Protein AF-A0A5C7L4X6-F1 (afdb_monomer_lite)

pLDDT: mean 87.43, std 9.67, range [53.5, 95.56]

Foldseek 3Di:
DVCLQVDDLVVLQVVVVVLVVDPDDPLVSLLVLLVSLCHDNYPSPDVPVSLVSLVVSVVVVDDPVSVVVSVVSNVVSVVVVVVVVVVVVVVVVVVVVVVVVVVVVVVVD

Sequence (109 aa):
MAQAMAASPAAREAQWQAMRNSNGGTESWELRTALMQSIPDHSGYDPAAARRRLKNFLAHDPSPDLAAVARVRIADLDAVNACHEEVADLRRRVTQVVEIERRQGQERR

Structure (mmCIF, N/CA/C/O backbone):
data_AF-A0A5C7L4X6-F1
#
_entry.id   AF-A0A5C7L4X6-F1
#
loop_
_atom_site.group_PDB
_atom_site.id
_atom_site.type_symbol
_atom_site.label_atom_id
_atom_site.label_alt_id
_atom_site.label_comp_id
_atom_site.label_asym_id
_atom_site.label_entity_id
_atom_site.label_seq_id
_atom_site.pdbx_PDB_ins_code
_atom_site.Cartn_x
_atom_site.Cartn_y
_atom_site.Cartn_z
_atom_site.occupancy
_atom_site.B_iso_or_equiv
_atom_site.auth_seq_id
_atom_site.auth_comp_id
_atom_site.auth_asym_id
_atom_site.auth_atom_id
_atom_site.pdbx_PDB_model_num
ATOM 1 N N . MET A 1 1 ? 12.524 -2.307 -3.589 1.00 55.41 1 MET A N 1
ATOM 2 C CA . MET A 1 1 ? 11.319 -2.162 -2.741 1.00 55.41 1 MET A CA 1
ATOM 3 C C . MET A 1 1 ? 11.687 -1.953 -1.273 1.00 55.41 1 MET A C 1
ATOM 5 O O . MET A 1 1 ? 11.374 -0.893 -0.752 1.00 55.41 1 MET A O 1
ATOM 9 N N . ALA A 1 2 ? 12.441 -2.868 -0.645 1.00 62.06 2 ALA A N 1
ATOM 10 C CA . ALA A 1 2 ? 12.908 -2.717 0.743 1.00 62.06 2 ALA A CA 1
ATOM 11 C C . ALA A 1 2 ? 13.636 -1.383 1.012 1.00 62.06 2 ALA A C 1
ATOM 13 O O . ALA A 1 2 ? 13.362 -0.712 1.999 1.00 62.06 2 ALA A O 1
ATOM 14 N N . GLN A 1 3 ? 14.485 -0.941 0.078 1.00 63.56 3 GLN A N 1
ATOM 15 C CA . GLN A 1 3 ? 15.193 0.342 0.186 1.00 63.56 3 GLN A CA 1
ATOM 16 C C . GLN A 1 3 ? 14.265 1.568 0.169 1.00 63.56 3 GLN A C 1
ATOM 18 O O . GLN A 1 3 ? 14.569 2.554 0.824 1.00 63.56 3 GLN A O 1
ATOM 23 N N . ALA A 1 4 ? 13.136 1.517 -0.547 1.00 62.09 4 ALA A N 1
ATOM 24 C CA . ALA A 1 4 ? 12.173 2.621 -0.590 1.00 62.09 4 ALA A CA 1
ATOM 25 C C . ALA A 1 4 ? 11.318 2.673 0.688 1.00 62.09 4 ALA A C 1
ATOM 27 O O . ALA A 1 4 ? 10.978 3.752 1.157 1.00 62.09 4 ALA A O 1
ATOM 28 N N . MET A 1 5 ? 11.022 1.517 1.292 1.00 66.06 5 MET A N 1
ATOM 29 C CA . MET A 1 5 ? 10.326 1.446 2.584 1.00 66.06 5 MET A CA 1
ATOM 30 C C . MET A 1 5 ? 11.215 1.869 3.762 1.00 66.06 5 MET A C 1
ATOM 32 O O . MET A 1 5 ? 10.713 2.435 4.725 1.00 66.06 5 MET A O 1
ATOM 36 N N . ALA A 1 6 ? 12.527 1.632 3.676 1.00 76.75 6 ALA A N 1
ATOM 37 C CA . ALA A 1 6 ? 13.503 2.072 4.676 1.00 76.75 6 ALA A CA 1
ATOM 38 C C . ALA A 1 6 ? 13.975 3.529 4.482 1.00 76.75 6 ALA A C 1
ATOM 40 O O . ALA A 1 6 ? 14.740 4.046 5.295 1.00 76.75 6 ALA A O 1
ATOM 41 N N . ALA A 1 7 ? 13.559 4.190 3.398 1.00 80.69 7 ALA A N 1
ATOM 42 C CA . ALA A 1 7 ? 13.994 5.539 3.066 1.00 80.69 7 ALA A CA 1
ATOM 43 C C . ALA A 1 7 ? 13.255 6.609 3.889 1.00 80.69 7 ALA A C 1
ATOM 45 O O . ALA A 1 7 ? 12.063 6.496 4.198 1.00 80.69 7 ALA A O 1
ATOM 46 N N . SER A 1 8 ? 13.952 7.708 4.190 1.00 86.81 8 SER A N 1
ATOM 47 C CA . SER A 1 8 ? 13.332 8.891 4.795 1.00 86.81 8 SER A CA 1
ATOM 48 C C . SER A 1 8 ? 12.235 9.472 3.883 1.00 86.81 8 SER A C 1
ATOM 50 O O . SER A 1 8 ? 12.289 9.271 2.665 1.00 86.81 8 SER A O 1
ATOM 52 N N . PRO A 1 9 ? 11.250 10.220 4.420 1.00 86.94 9 PRO A N 1
ATOM 53 C CA . PRO A 1 9 ? 10.203 10.852 3.607 1.00 86.94 9 PRO A CA 1
ATOM 54 C C . PRO A 1 9 ? 10.757 11.690 2.441 1.00 86.94 9 PRO A C 1
ATOM 56 O O . PRO A 1 9 ? 10.316 11.555 1.302 1.00 86.94 9 PRO A O 1
ATOM 59 N N . ALA A 1 10 ? 11.810 12.478 2.687 1.00 86.50 10 ALA A N 1
ATOM 60 C CA . ALA A 1 10 ? 12.467 13.278 1.650 1.00 86.50 10 ALA A CA 1
ATOM 61 C C . ALA A 1 10 ? 13.108 12.415 0.546 1.00 86.50 10 ALA A C 1
ATOM 63 O O . ALA A 1 10 ? 13.042 12.760 -0.633 1.00 86.50 10 ALA A O 1
ATOM 64 N N . ALA A 1 11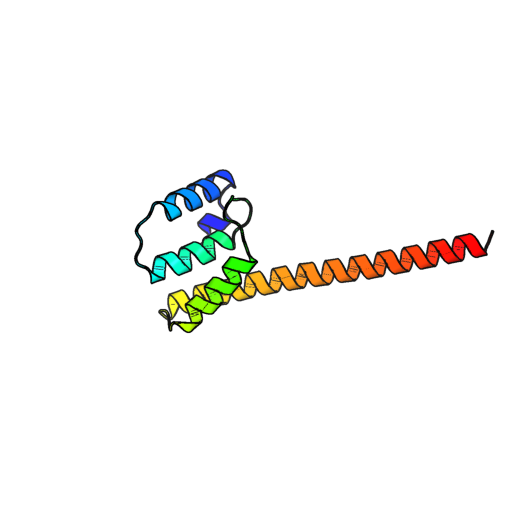 ? 13.695 11.269 0.906 1.00 88.06 11 ALA A N 1
ATOM 65 C CA . ALA A 1 11 ? 14.261 10.335 -0.063 1.00 88.06 11 ALA A CA 1
ATOM 66 C C . ALA A 1 11 ? 13.172 9.612 -0.877 1.00 88.06 11 ALA A C 1
ATOM 68 O O . ALA A 1 11 ? 13.354 9.397 -2.076 1.00 88.06 11 ALA A O 1
ATOM 69 N N . ARG A 1 12 ? 12.023 9.289 -0.266 1.00 89.00 12 ARG A N 1
ATOM 70 C CA . ARG A 1 12 ? 10.851 8.737 -0.969 1.00 89.00 12 ARG A CA 1
ATOM 71 C C . ARG A 1 12 ? 10.268 9.736 -1.967 1.00 89.00 12 ARG A C 1
ATOM 73 O O . ARG A 1 12 ? 9.992 9.366 -3.106 1.00 89.00 12 ARG A O 1
ATOM 80 N N . GLU A 1 13 ? 10.161 11.006 -1.583 1.00 89.12 13 GLU A N 1
ATOM 81 C CA . GLU A 1 13 ? 9.734 12.072 -2.493 1.00 89.12 13 GLU A CA 1
ATOM 82 C C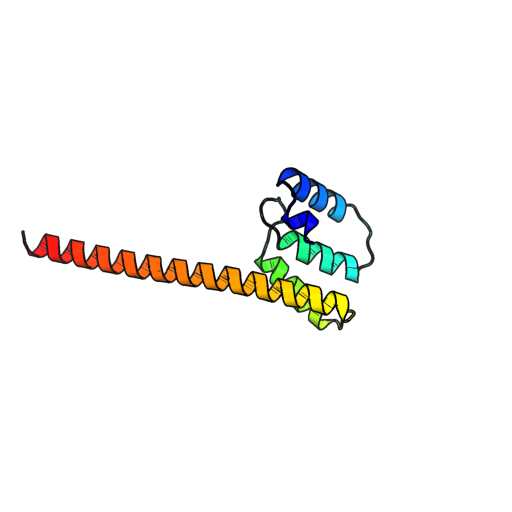 . GLU A 1 13 ? 10.718 12.247 -3.657 1.00 89.12 13 GLU A C 1
ATOM 84 O O . GLU A 1 13 ? 10.301 12.281 -4.812 1.00 89.12 13 GLU A O 1
ATOM 89 N N . ALA A 1 14 ? 12.028 12.263 -3.397 1.00 89.56 14 ALA A N 1
ATOM 90 C CA . ALA A 1 14 ? 13.030 12.339 -4.460 1.00 89.56 14 ALA A CA 1
ATOM 91 C C . ALA A 1 14 ? 12.928 11.156 -5.443 1.00 89.56 14 ALA A C 1
ATOM 93 O O . ALA A 1 14 ? 12.999 11.350 -6.657 1.00 89.56 14 ALA A O 1
ATOM 94 N N . GLN A 1 15 ? 12.701 9.938 -4.937 1.00 87.88 15 GLN A N 1
ATOM 95 C CA . GLN A 1 15 ? 12.470 8.751 -5.768 1.00 87.88 15 GLN A CA 1
ATOM 96 C C . GLN A 1 15 ? 11.186 8.866 -6.596 1.00 87.88 15 GLN A C 1
ATOM 98 O O . GLN A 1 15 ? 11.191 8.522 -7.779 1.00 87.88 15 GLN A O 1
ATOM 103 N N . TRP A 1 16 ? 10.103 9.380 -6.007 1.00 90.12 16 TRP A N 1
ATOM 104 C CA . TRP A 1 16 ? 8.852 9.641 -6.715 1.00 90.12 16 TRP A CA 1
ATOM 105 C C . TRP A 1 16 ? 9.061 10.629 -7.867 1.00 90.12 16 TRP A C 1
ATOM 107 O O . TRP A 1 16 ? 8.679 10.347 -9.003 1.00 90.12 16 TRP A O 1
ATOM 117 N N . GLN A 1 17 ? 9.738 11.746 -7.605 1.00 90.69 17 GLN A N 1
ATOM 118 C CA . GLN A 1 17 ? 10.037 12.758 -8.617 1.00 90.69 17 GLN A CA 1
ATOM 119 C C . GLN A 1 17 ? 10.929 12.217 -9.738 1.00 90.69 17 GLN A C 1
ATOM 121 O O . GLN A 1 17 ? 10.621 12.401 -10.915 1.00 90.69 17 GLN A O 1
ATOM 126 N N . ALA A 1 18 ? 11.991 11.489 -9.388 1.00 88.06 18 ALA A N 1
ATOM 127 C CA . ALA A 1 18 ? 12.884 10.868 -10.361 1.00 88.06 18 ALA A CA 1
ATOM 128 C C . ALA A 1 18 ? 12.144 9.866 -11.261 1.00 88.06 18 ALA A C 1
ATOM 130 O O . ALA A 1 18 ? 12.352 9.848 -12.473 1.00 88.06 18 ALA A O 1
ATOM 131 N N . MET A 1 19 ? 11.236 9.070 -10.688 1.00 87.00 19 MET A N 1
ATOM 132 C CA . MET A 1 19 ? 10.427 8.109 -11.434 1.00 87.00 19 MET A CA 1
ATOM 133 C C . MET A 1 19 ? 9.514 8.789 -12.460 1.00 87.00 19 MET A C 1
ATOM 135 O O 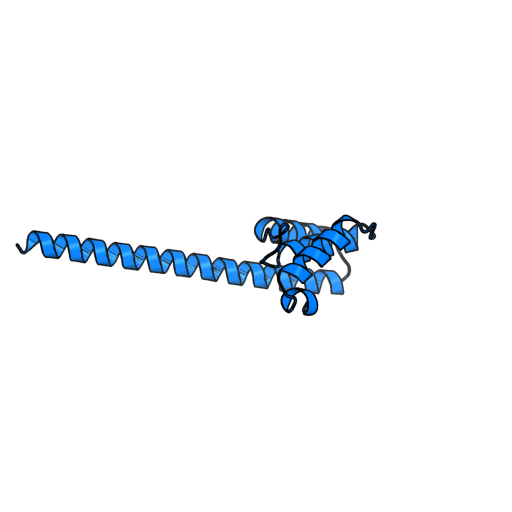. MET A 1 19 ? 9.445 8.324 -13.598 1.00 87.00 19 MET A O 1
ATOM 139 N N . ARG A 1 20 ? 8.845 9.893 -12.091 1.00 85.50 20 ARG A N 1
ATOM 140 C CA . ARG A 1 20 ? 7.976 10.649 -13.017 1.00 85.50 20 ARG A CA 1
ATOM 141 C C . ARG A 1 20 ? 8.733 11.178 -14.232 1.00 85.50 20 ARG A C 1
ATOM 143 O O . ARG A 1 20 ? 8.152 11.283 -15.304 1.00 85.50 20 ARG A O 1
ATOM 150 N N . ASN A 1 21 ? 10.017 11.473 -14.056 1.00 82.88 21 ASN A N 1
ATOM 151 C CA . ASN A 1 21 ? 10.881 12.008 -15.103 1.00 82.88 21 ASN A CA 1
ATOM 152 C C . ASN A 1 21 ? 11.588 10.905 -15.914 1.00 82.88 21 ASN A C 1
ATOM 154 O O . ASN A 1 21 ? 12.330 11.212 -16.845 1.00 82.88 21 ASN A O 1
ATOM 158 N N . SER A 1 22 ? 11.395 9.627 -15.565 1.00 78.75 22 SER A N 1
ATOM 159 C CA . SER A 1 22 ? 12.055 8.501 -16.229 1.00 78.75 22 SER A CA 1
ATOM 160 C C . SER A 1 22 ? 11.178 7.879 -17.321 1.00 78.75 22 SER A C 1
ATOM 162 O O . SER A 1 22 ? 10.072 7.416 -17.049 1.00 78.75 22 SER A O 1
ATOM 164 N N . ASN A 1 23 ? 11.709 7.791 -18.544 1.00 65.19 23 ASN A N 1
ATOM 165 C CA . ASN A 1 23 ? 11.131 6.991 -19.630 1.00 65.19 23 ASN A CA 1
ATOM 166 C C . ASN A 1 23 ? 11.540 5.519 -19.460 1.00 65.19 23 ASN A C 1
ATOM 168 O O . ASN A 1 23 ? 12.448 5.027 -20.127 1.00 65.19 23 ASN A O 1
ATOM 172 N N . GLY A 1 24 ? 10.919 4.823 -18.507 1.00 62.69 24 GLY A N 1
ATOM 173 C CA . GLY A 1 24 ? 11.014 3.364 -18.412 1.00 62.69 24 GLY A CA 1
ATOM 174 C C . GLY A 1 24 ? 10.113 2.672 -19.440 1.00 62.69 24 GLY A C 1
ATOM 175 O O . GLY A 1 24 ? 9.129 3.255 -19.888 1.00 62.69 24 GLY A O 1
ATOM 176 N N . GLY A 1 25 ? 10.417 1.417 -19.791 1.00 70.94 25 GLY A N 1
ATOM 177 C CA . GLY A 1 25 ? 9.480 0.571 -20.540 1.00 70.94 25 GLY A CA 1
ATOM 178 C C . GLY A 1 25 ? 8.140 0.439 -19.803 1.00 70.94 25 GLY A C 1
ATOM 179 O O . GLY A 1 25 ? 8.111 0.441 -18.570 1.00 70.94 25 GLY A O 1
ATOM 180 N N . THR A 1 26 ? 7.043 0.336 -20.557 1.00 73.69 26 THR A N 1
ATOM 181 C CA . THR A 1 26 ? 5.661 0.509 -20.074 1.00 73.69 26 THR A CA 1
ATOM 182 C C . THR A 1 26 ? 5.327 -0.394 -18.883 1.00 73.69 26 THR A C 1
ATOM 184 O O . THR A 1 26 ? 4.861 0.088 -17.855 1.00 73.69 26 THR A O 1
ATOM 187 N N . GLU A 1 27 ? 5.674 -1.680 -18.963 1.00 72.94 27 GLU A N 1
ATOM 188 C CA . GLU A 1 27 ? 5.381 -2.677 -17.923 1.00 72.94 27 GLU A CA 1
ATOM 189 C C . GLU A 1 27 ? 6.156 -2.413 -16.617 1.00 72.94 27 GLU A C 1
ATOM 191 O O . GLU A 1 27 ? 5.592 -2.390 -15.520 1.00 72.94 27 GLU A O 1
ATOM 196 N N . SER A 1 28 ? 7.459 -2.120 -16.719 1.00 79.06 28 SER A N 1
ATOM 197 C CA . SER A 1 28 ? 8.278 -1.788 -15.547 1.00 79.06 28 SER A CA 1
ATOM 198 C C . SER A 1 28 ? 7.868 -0.456 -14.917 1.00 79.06 28 SER A C 1
ATOM 200 O O . SER A 1 28 ? 8.053 -0.278 -13.709 1.00 79.06 28 SER A O 1
ATOM 202 N N . TRP A 1 29 ? 7.365 0.486 -15.715 1.00 86.00 29 TRP A N 1
ATOM 203 C CA . TRP A 1 29 ? 6.898 1.780 -15.236 1.00 86.00 29 TRP A CA 1
ATOM 204 C C . TRP A 1 29 ? 5.575 1.653 -14.474 1.00 86.00 29 TRP A C 1
ATOM 206 O O . TRP A 1 29 ? 5.442 2.233 -13.393 1.00 86.00 29 TRP A O 1
ATOM 216 N N . GLU A 1 30 ? 4.631 0.852 -14.976 1.00 87.62 30 GLU A N 1
ATOM 217 C CA . GLU A 1 30 ? 3.345 0.606 -14.317 1.00 87.62 30 GLU A CA 1
ATOM 218 C C . GLU A 1 30 ? 3.527 -0.036 -12.943 1.00 87.62 30 GLU A C 1
ATOM 220 O O . GLU A 1 30 ? 3.008 0.479 -11.944 1.00 87.62 30 GLU A O 1
ATOM 225 N N . LEU A 1 31 ? 4.330 -1.104 -12.870 1.00 89.69 31 LEU A N 1
ATOM 226 C CA . LEU A 1 31 ? 4.629 -1.752 -11.599 1.00 89.69 31 LEU A CA 1
ATOM 227 C C . LEU A 1 31 ? 5.324 -0.778 -10.649 1.00 89.69 31 LEU A C 1
ATOM 229 O O . LEU A 1 31 ? 4.867 -0.592 -9.525 1.00 89.69 31 LEU A O 1
ATOM 233 N N . ARG A 1 32 ? 6.402 -0.113 -11.083 1.00 89.38 32 ARG A N 1
ATOM 234 C CA . ARG A 1 32 ? 7.156 0.811 -10.218 1.00 89.38 32 ARG A CA 1
ATOM 235 C C . ARG A 1 32 ? 6.273 1.938 -9.683 1.00 89.38 32 ARG A C 1
ATOM 237 O O . ARG A 1 32 ? 6.368 2.260 -8.500 1.00 89.38 32 ARG A O 1
ATOM 244 N N . THR A 1 33 ? 5.386 2.477 -10.516 1.00 91.81 33 THR A N 1
ATOM 245 C CA . THR A 1 33 ? 4.416 3.501 -10.113 1.00 91.81 33 THR A CA 1
ATOM 246 C C . THR A 1 33 ? 3.481 2.968 -9.040 1.00 91.81 33 THR A C 1
ATOM 248 O O . THR A 1 33 ? 3.349 3.585 -7.985 1.00 91.81 33 THR A O 1
ATOM 251 N N . ALA A 1 34 ? 2.871 1.806 -9.270 1.00 92.94 34 ALA A N 1
ATOM 252 C CA . ALA A 1 34 ? 1.964 1.199 -8.306 1.00 92.94 34 ALA A CA 1
ATOM 253 C C . ALA A 1 34 ? 2.667 0.874 -6.976 1.00 92.94 34 ALA A C 1
ATOM 255 O O . ALA A 1 34 ? 2.106 1.092 -5.903 1.00 92.94 34 ALA A O 1
ATOM 256 N N . LEU A 1 35 ? 3.925 0.426 -7.030 1.00 92.25 35 LEU A N 1
ATOM 257 C CA . LEU A 1 35 ? 4.734 0.191 -5.839 1.00 92.25 35 LEU A CA 1
ATOM 258 C C . LEU A 1 35 ? 5.042 1.487 -5.087 1.00 92.25 35 LEU A C 1
ATOM 260 O O . LEU A 1 35 ? 4.880 1.506 -3.872 1.00 92.25 35 LEU A O 1
ATOM 264 N N . MET A 1 36 ? 5.426 2.569 -5.766 1.00 92.88 36 MET A N 1
ATOM 265 C CA . MET A 1 36 ? 5.672 3.853 -5.100 1.00 92.88 36 MET A CA 1
ATOM 266 C C . MET A 1 36 ? 4.413 4.370 -4.409 1.00 92.88 36 MET A C 1
ATOM 268 O O . MET A 1 36 ? 4.456 4.653 -3.224 1.00 92.88 36 MET A O 1
ATOM 272 N N . GLN A 1 37 ? 3.267 4.374 -5.090 1.00 94.12 37 GLN A N 1
ATOM 273 C CA . GLN A 1 37 ? 2.007 4.839 -4.498 1.00 94.12 37 GLN A CA 1
ATOM 274 C C . GLN A 1 37 ? 1.559 4.050 -3.264 1.00 94.12 37 GLN A C 1
ATOM 276 O O . GLN A 1 37 ? 0.745 4.533 -2.485 1.00 94.12 37 GLN A O 1
ATOM 281 N N . SER A 1 38 ? 2.066 2.833 -3.080 1.00 93.06 38 SER A N 1
ATOM 282 C CA . SER A 1 38 ? 1.767 2.030 -1.899 1.00 93.06 38 SER A CA 1
ATOM 283 C C . SER A 1 38 ? 2.587 2.426 -0.663 1.00 93.06 38 SER A C 1
ATOM 285 O O . SER A 1 38 ? 2.323 1.897 0.413 1.00 93.06 38 SER A O 1
ATOM 287 N N . ILE A 1 39 ? 3.607 3.279 -0.796 1.00 90.62 39 ILE A N 1
ATOM 288 C CA . ILE A 1 39 ? 4.540 3.638 0.279 1.00 90.62 39 ILE A CA 1
ATOM 289 C C . ILE A 1 39 ? 4.117 4.989 0.878 1.00 90.62 39 ILE A C 1
ATOM 291 O O . ILE A 1 39 ? 3.917 5.933 0.122 1.00 90.62 39 ILE A O 1
ATOM 295 N N . PRO A 1 40 ? 3.983 5.122 2.210 1.00 89.31 40 PRO A N 1
ATOM 296 C CA . PRO A 1 40 ? 3.515 6.365 2.826 1.00 89.31 40 PRO A CA 1
ATOM 297 C C . PRO A 1 40 ? 4.520 7.524 2.695 1.00 89.31 40 PRO A C 1
ATOM 299 O O . PRO A 1 40 ? 5.624 7.362 2.175 1.00 89.31 40 PRO A O 1
ATOM 302 N N . ASP A 1 41 ? 4.150 8.692 3.220 1.00 88.62 41 ASP A N 1
ATOM 303 C CA . ASP A 1 41 ? 5.030 9.850 3.457 1.00 88.62 41 ASP A CA 1
ATOM 304 C C . ASP A 1 41 ? 5.701 10.468 2.216 1.00 88.62 41 ASP A C 1
ATOM 306 O O . ASP A 1 41 ? 6.823 10.970 2.293 1.00 88.62 41 ASP A O 1
ATOM 310 N N . HIS A 1 42 ? 5.018 10.464 1.070 1.00 89.75 42 HIS A N 1
ATOM 311 C CA . HIS A 1 42 ? 5.396 11.256 -0.103 1.00 89.75 42 HIS A CA 1
ATOM 312 C C . HIS A 1 42 ? 4.150 11.703 -0.885 1.00 89.75 42 HIS A C 1
ATOM 314 O O . HIS A 1 42 ? 3.055 11.174 -0.689 1.00 89.75 42 HIS A O 1
ATOM 320 N N . SER A 1 43 ? 4.300 12.672 -1.788 1.00 90.88 43 SER A N 1
ATOM 321 C CA . SER A 1 43 ? 3.180 13.333 -2.485 1.00 90.88 43 SER A CA 1
ATOM 322 C C . SER A 1 43 ? 2.359 12.414 -3.397 1.00 90.88 43 SER A C 1
ATOM 324 O O . SER A 1 43 ? 1.221 12.720 -3.738 1.00 90.88 43 SER A O 1
ATOM 326 N N . GLY A 1 44 ? 2.941 11.289 -3.804 1.00 90.94 44 GLY A N 1
ATOM 327 C CA . GLY A 1 44 ? 2.307 10.285 -4.654 1.00 90.94 44 GLY A CA 1
ATOM 328 C C . GLY A 1 44 ? 1.639 9.147 -3.886 1.00 90.94 44 GLY A C 1
ATOM 329 O O . GLY A 1 44 ? 1.152 8.223 -4.533 1.00 90.94 44 GLY A O 1
ATOM 330 N N . TYR A 1 45 ? 1.650 9.167 -2.551 1.00 93.69 45 TYR A N 1
ATOM 331 C CA . TYR A 1 45 ? 1.067 8.102 -1.742 1.00 93.69 45 TYR A CA 1
ATOM 332 C C . TYR A 1 45 ? -0.446 8.005 -1.975 1.00 93.69 45 TYR A C 1
ATOM 334 O O . TYR A 1 45 ? -1.206 8.914 -1.650 1.00 93.69 45 TYR A O 1
ATOM 342 N N . ASP A 1 46 ? -0.874 6.880 -2.539 1.00 94.31 46 ASP A N 1
ATOM 343 C CA . ASP A 1 46 ? -2.272 6.530 -2.764 1.00 94.31 46 ASP A CA 1
ATOM 344 C C . ASP A 1 46 ? -2.402 4.995 -2.733 1.00 94.31 46 ASP A C 1
ATOM 346 O O . ASP A 1 46 ? -2.263 4.324 -3.767 1.00 94.31 46 ASP A O 1
ATOM 350 N N . PRO A 1 47 ? -2.662 4.402 -1.553 1.00 93.06 47 PRO A N 1
ATOM 351 C CA . PRO A 1 47 ? -2.717 2.951 -1.401 1.00 93.06 47 PRO A CA 1
ATOM 352 C C . PRO A 1 47 ? -3.899 2.331 -2.164 1.00 93.06 47 PRO A C 1
ATOM 354 O O . PRO A 1 47 ? -3.820 1.182 -2.608 1.00 93.06 47 PRO A O 1
ATOM 357 N N . ALA A 1 48 ? -4.984 3.085 -2.380 1.00 92.75 48 ALA A N 1
ATOM 358 C CA . ALA A 1 48 ? -6.145 2.612 -3.126 1.00 92.75 48 ALA A CA 1
ATOM 359 C C . ALA A 1 48 ? -5.851 2.545 -4.632 1.00 92.75 48 ALA A C 1
ATOM 361 O O . ALA A 1 48 ? -6.170 1.543 -5.282 1.00 92.75 48 ALA A O 1
ATOM 362 N N . ALA A 1 49 ? -5.214 3.577 -5.197 1.00 94.06 49 ALA A N 1
ATOM 363 C CA . ALA A 1 49 ? -4.749 3.544 -6.581 1.00 94.06 49 ALA A CA 1
ATOM 364 C C . ALA A 1 49 ? -3.662 2.489 -6.791 1.00 94.06 49 ALA A C 1
ATOM 366 O O . ALA A 1 49 ? -3.735 1.758 -7.780 1.00 94.06 49 ALA A O 1
ATOM 367 N N . ALA A 1 50 ? -2.723 2.350 -5.849 1.00 95.00 50 ALA A N 1
ATOM 368 C CA . ALA A 1 50 ? -1.707 1.303 -5.877 1.00 95.00 50 ALA A CA 1
ATOM 369 C C . ALA A 1 50 ? -2.342 -0.087 -5.998 1.00 95.00 50 ALA A C 1
ATOM 371 O O . ALA A 1 50 ? -2.025 -0.836 -6.921 1.00 95.00 50 ALA A O 1
ATOM 372 N N . ARG A 1 51 ? -3.312 -0.407 -5.129 1.00 95.56 51 ARG A N 1
ATOM 373 C CA . ARG A 1 51 ? -4.035 -1.688 -5.155 1.00 95.56 51 ARG A CA 1
ATOM 374 C C . ARG A 1 51 ? -4.731 -1.933 -6.494 1.00 95.56 51 ARG A C 1
ATOM 376 O O . ARG A 1 51 ? -4.604 -3.020 -7.055 1.00 95.56 51 ARG A O 1
ATOM 383 N N . ARG A 1 52 ? -5.462 -0.940 -7.019 1.00 95.44 52 ARG A N 1
ATOM 384 C CA . ARG A 1 52 ? -6.144 -1.059 -8.323 1.00 95.44 52 ARG A CA 1
ATOM 385 C C . ARG A 1 52 ? -5.149 -1.304 -9.456 1.00 95.44 52 ARG A C 1
ATOM 387 O O . ARG A 1 52 ? -5.380 -2.184 -10.280 1.00 95.44 52 ARG A O 1
ATOM 394 N N . ARG A 1 53 ? -4.037 -0.567 -9.476 1.00 94.75 53 ARG A N 1
ATOM 395 C CA . ARG A 1 53 ? -2.996 -0.700 -10.502 1.00 94.75 53 ARG A CA 1
ATOM 396 C C . ARG A 1 53 ? -2.277 -2.040 -10.428 1.00 94.75 53 ARG A C 1
ATOM 398 O O . ARG A 1 53 ? -2.087 -2.646 -11.468 1.00 94.75 53 ARG A O 1
ATOM 405 N N . LEU A 1 54 ? -1.962 -2.548 -9.235 1.00 95.00 54 LEU A N 1
ATOM 406 C CA . LEU A 1 54 ? -1.358 -3.878 -9.076 1.00 95.00 54 LEU A CA 1
ATOM 407 C C . LEU A 1 54 ? -2.297 -4.994 -9.551 1.00 95.00 54 LEU A C 1
ATOM 409 O O . LEU A 1 54 ? -1.852 -5.930 -10.208 1.00 95.00 54 LEU A O 1
ATOM 413 N N . LYS A 1 55 ? -3.602 -4.888 -9.267 1.00 95.25 55 LYS A N 1
ATOM 414 C CA . LYS A 1 55 ? -4.601 -5.836 -9.790 1.00 95.25 55 LYS A CA 1
ATOM 415 C C . LYS A 1 55 ? -4.691 -5.781 -11.315 1.00 95.25 55 LYS A C 1
ATOM 417 O O . LYS A 1 55 ? -4.735 -6.828 -11.948 1.00 95.25 55 LYS A O 1
ATOM 422 N N . ASN A 1 56 ? -4.684 -4.578 -11.891 1.00 93.88 56 ASN A N 1
ATOM 423 C CA . ASN A 1 56 ? -4.676 -4.405 -13.342 1.00 93.88 56 ASN A CA 1
ATOM 424 C C . ASN A 1 56 ? -3.391 -4.958 -13.972 1.00 93.88 56 ASN A C 1
ATOM 426 O O . ASN A 1 56 ? -3.458 -5.671 -14.962 1.00 93.88 56 ASN A O 1
ATOM 430 N N . PHE A 1 57 ? -2.236 -4.691 -13.364 1.00 92.94 57 PHE A N 1
ATOM 431 C CA . PHE A 1 57 ? -0.940 -5.210 -13.792 1.00 92.94 57 PHE A CA 1
ATOM 432 C C . PHE A 1 57 ? -0.944 -6.743 -13.865 1.00 92.94 57 PHE A C 1
ATOM 434 O O . PHE A 1 57 ? -0.559 -7.312 -14.876 1.00 92.94 57 PHE A O 1
ATOM 441 N N . LEU A 1 58 ? -1.484 -7.418 -12.843 1.00 93.88 58 LEU A N 1
ATOM 442 C CA . LEU A 1 58 ? -1.622 -8.879 -12.832 1.00 93.88 58 LEU A CA 1
ATOM 443 C C . LEU A 1 58 ? -2.567 -9.432 -13.909 1.00 93.88 58 LEU A C 1
ATOM 445 O O . LEU A 1 58 ? -2.444 -10.601 -14.262 1.00 93.88 58 LEU A O 1
ATOM 449 N N . ALA A 1 59 ? -3.506 -8.630 -14.416 1.00 93.56 59 ALA A N 1
ATOM 450 C CA . ALA A 1 59 ? -4.433 -9.058 -15.461 1.00 93.56 59 ALA A CA 1
ATOM 451 C C . ALA A 1 59 ? -3.783 -9.129 -16.856 1.00 93.56 59 ALA A C 1
ATOM 453 O O . ALA A 1 59 ? -4.363 -9.735 -17.752 1.00 93.56 59 ALA A O 1
ATOM 454 N N . HIS A 1 60 ? -2.596 -8.541 -17.037 1.00 90.00 60 HIS A N 1
ATOM 455 C CA . HIS A 1 60 ? -1.886 -8.469 -18.320 1.00 90.00 60 HIS A CA 1
ATOM 456 C C . HIS A 1 60 ? -0.770 -9.519 -18.457 1.00 90.00 60 HIS A C 1
ATOM 458 O O . HIS A 1 60 ? 0.145 -9.329 -19.248 1.00 90.00 60 HIS A O 1
ATOM 464 N N . ASP A 1 61 ? -0.850 -10.608 -17.686 1.00 88.00 61 ASP A N 1
ATOM 465 C CA . ASP A 1 61 ? 0.116 -11.719 -17.677 1.00 88.00 61 ASP A CA 1
ATOM 466 C C . ASP A 1 61 ? 1.591 -11.268 -17.578 1.00 88.00 61 ASP A C 1
ATOM 468 O O . ASP A 1 61 ? 2.405 -11.554 -18.460 1.00 88.00 61 ASP A O 1
ATOM 472 N N . PRO A 1 62 ? 1.954 -10.515 -16.519 1.00 89.44 62 PRO A N 1
ATOM 473 C CA . PRO A 1 62 ? 3.321 -10.055 -16.338 1.00 89.44 62 PRO A CA 1
ATOM 474 C C . PRO A 1 62 ? 4.243 -11.234 -16.032 1.00 89.44 62 PRO A C 1
ATOM 476 O O . PRO A 1 62 ? 3.803 -12.295 -15.575 1.00 89.44 62 PRO A O 1
ATOM 479 N N . SER A 1 63 ? 5.550 -11.028 -16.193 1.00 91.38 63 SER A N 1
ATOM 480 C CA . SER A 1 63 ? 6.518 -12.086 -15.888 1.00 91.38 63 SER A CA 1
ATOM 481 C C . SER A 1 63 ? 6.354 -12.628 -14.450 1.00 91.38 63 SER A C 1
ATOM 483 O O . SER A 1 63 ? 5.994 -11.869 -13.539 1.00 91.38 63 SER A O 1
ATOM 485 N N . PRO A 1 64 ? 6.623 -13.929 -14.202 1.00 90.94 64 PRO A N 1
ATOM 486 C CA . PRO A 1 64 ? 6.322 -14.574 -12.919 1.00 90.94 64 PRO A CA 1
ATOM 487 C C . PRO A 1 64 ? 6.910 -13.856 -11.697 1.00 90.94 64 PRO A C 1
ATOM 489 O O . PRO A 1 64 ? 6.248 -13.742 -10.663 1.00 90.94 64 PRO A O 1
ATOM 492 N N . ASP A 1 65 ? 8.120 -13.315 -11.833 1.00 90.50 65 ASP A N 1
ATOM 493 C CA . ASP A 1 65 ? 8.802 -12.585 -10.763 1.00 90.50 65 ASP A CA 1
ATOM 494 C C . ASP A 1 65 ? 8.097 -11.263 -10.434 1.00 90.50 65 ASP A C 1
ATOM 496 O O . ASP A 1 65 ? 7.886 -10.925 -9.266 1.00 90.50 65 ASP A O 1
ATOM 500 N N . LEU A 1 66 ? 7.671 -10.517 -11.457 1.00 90.88 66 LEU A N 1
ATOM 501 C CA . LEU A 1 66 ? 6.936 -9.265 -11.274 1.00 90.88 66 LEU A CA 1
ATOM 502 C C . LEU A 1 66 ? 5.533 -9.525 -10.719 1.00 90.88 66 LEU A C 1
ATOM 504 O O . LEU A 1 66 ? 5.062 -8.788 -9.845 1.00 90.88 66 LEU A O 1
ATOM 508 N N . ALA A 1 67 ? 4.892 -10.608 -11.166 1.00 92.44 67 ALA A N 1
ATOM 509 C CA . ALA A 1 67 ? 3.620 -11.064 -10.628 1.00 92.44 67 ALA A CA 1
ATOM 510 C C . ALA A 1 67 ? 3.726 -11.393 -9.130 1.00 92.44 67 ALA A C 1
ATOM 512 O O . ALA A 1 67 ? 2.854 -11.005 -8.348 1.00 92.44 67 ALA A O 1
ATOM 513 N N . ALA A 1 68 ? 4.799 -12.068 -8.706 1.00 92.69 68 ALA A N 1
ATOM 514 C CA . ALA A 1 68 ? 5.035 -12.392 -7.301 1.00 92.69 68 ALA A CA 1
ATOM 515 C C . ALA A 1 68 ? 5.159 -11.126 -6.439 1.00 92.69 68 ALA A C 1
ATOM 517 O O . ALA A 1 68 ? 4.485 -11.013 -5.413 1.00 92.69 68 ALA A O 1
ATOM 518 N N . VAL A 1 69 ? 5.939 -10.136 -6.890 1.00 92.06 69 VAL A N 1
ATOM 519 C CA . VAL A 1 69 ? 6.082 -8.848 -6.189 1.00 92.06 69 VAL A CA 1
ATOM 520 C C . VAL A 1 69 ? 4.737 -8.128 -6.069 1.00 92.06 69 VAL A C 1
ATOM 522 O O . VAL A 1 69 ? 4.392 -7.635 -4.992 1.00 92.06 69 VAL A O 1
ATOM 525 N N . ALA A 1 70 ? 3.950 -8.089 -7.147 1.00 93.81 70 ALA A N 1
ATOM 526 C CA . ALA A 1 70 ? 2.638 -7.452 -7.132 1.00 93.81 70 ALA A CA 1
ATOM 527 C C . ALA A 1 70 ? 1.662 -8.147 -6.167 1.00 93.81 70 ALA A C 1
ATOM 529 O O . ALA A 1 70 ? 0.964 -7.469 -5.412 1.00 93.81 70 ALA A O 1
ATOM 530 N N . ARG A 1 71 ? 1.642 -9.487 -6.137 1.00 95.25 71 ARG A N 1
ATOM 531 C CA . ARG A 1 71 ? 0.783 -10.273 -5.232 1.00 95.25 71 ARG A CA 1
ATOM 532 C C . ARG A 1 71 ? 1.126 -10.050 -3.766 1.00 95.25 71 ARG A C 1
ATOM 534 O O . ARG A 1 71 ? 0.217 -9.784 -2.983 1.00 95.25 71 ARG A O 1
ATOM 541 N N . VAL A 1 72 ? 2.413 -10.110 -3.409 1.00 94.81 72 VAL A N 1
ATOM 542 C CA . VAL A 1 72 ? 2.867 -9.822 -2.038 1.00 94.81 72 VAL A CA 1
ATOM 543 C C . VAL A 1 72 ? 2.406 -8.429 -1.629 1.00 94.81 72 VAL A C 1
ATOM 545 O O . VAL A 1 72 ? 1.825 -8.254 -0.562 1.00 94.81 72 VAL A O 1
ATOM 548 N N . ARG A 1 73 ? 2.555 -7.441 -2.519 1.00 94.50 73 ARG A N 1
ATOM 549 C CA . ARG A 1 73 ? 2.169 -6.076 -2.174 1.00 94.50 73 ARG A CA 1
ATOM 550 C C . ARG A 1 73 ? 0.667 -5.877 -2.004 1.00 94.50 73 ARG A C 1
ATOM 552 O O . ARG A 1 73 ? 0.256 -5.104 -1.143 1.00 94.50 73 ARG A O 1
ATOM 559 N N . ILE A 1 74 ? -0.154 -6.545 -2.813 1.00 95.19 74 ILE A N 1
ATOM 560 C CA . ILE A 1 74 ? -1.612 -6.529 -2.632 1.00 95.19 74 ILE A CA 1
ATOM 561 C C . ILE A 1 74 ? -1.978 -7.133 -1.274 1.00 95.19 74 ILE A C 1
ATOM 563 O O . ILE A 1 74 ? -2.798 -6.551 -0.571 1.00 95.19 74 ILE A O 1
ATOM 567 N N . ALA A 1 75 ? -1.358 -8.255 -0.895 1.00 94.62 75 ALA A N 1
ATOM 568 C CA . ALA A 1 75 ? -1.618 -8.899 0.390 1.00 94.62 75 ALA A CA 1
ATOM 569 C C . ALA A 1 75 ? -1.279 -7.976 1.575 1.00 94.62 75 ALA A C 1
ATOM 571 O O . ALA A 1 75 ? -2.090 -7.850 2.490 1.00 94.62 75 ALA A O 1
ATOM 572 N N . ASP A 1 76 ? -0.149 -7.263 1.520 1.00 93.06 76 ASP A N 1
ATOM 573 C CA . ASP A 1 76 ? 0.216 -6.270 2.541 1.00 93.06 76 ASP A CA 1
ATOM 574 C C . ASP A 1 76 ? -0.835 -5.156 2.664 1.00 93.06 76 ASP A C 1
ATOM 576 O O . ASP A 1 76 ? -1.242 -4.787 3.765 1.00 93.06 76 ASP A O 1
ATOM 580 N N . LEU A 1 77 ? -1.270 -4.598 1.527 1.00 93.12 77 LEU A N 1
ATOM 581 C CA . LEU A 1 77 ? -2.262 -3.520 1.501 1.00 93.12 77 LEU A CA 1
ATOM 582 C C . LEU A 1 77 ? -3.613 -3.984 2.058 1.00 93.12 77 LEU A C 1
ATOM 584 O O . LEU A 1 77 ? -4.268 -3.235 2.783 1.00 93.12 77 LEU A O 1
ATOM 588 N N . ASP A 1 78 ? -4.010 -5.216 1.744 1.00 93.44 78 ASP A N 1
ATOM 589 C CA . ASP A 1 78 ? -5.250 -5.811 2.238 1.00 93.44 78 ASP A CA 1
ATOM 590 C C . ASP A 1 78 ? -5.173 -6.066 3.755 1.00 93.44 78 ASP A C 1
ATOM 592 O O . ASP A 1 78 ? -6.130 -5.761 4.468 1.00 93.44 78 ASP A O 1
ATOM 596 N N . ALA A 1 79 ? -4.022 -6.513 4.270 1.00 90.88 79 ALA A N 1
ATOM 597 C CA . ALA A 1 79 ? -3.796 -6.689 5.706 1.00 90.88 79 ALA A CA 1
ATOM 598 C C . ALA A 1 79 ? -3.854 -5.359 6.481 1.00 90.88 79 ALA A C 1
ATOM 600 O O . ALA A 1 79 ? -4.484 -5.278 7.538 1.00 90.88 79 ALA A O 1
ATOM 601 N N . VAL A 1 80 ? -3.250 -4.291 5.945 1.00 88.88 80 VAL A N 1
ATOM 602 C CA . VAL A 1 80 ? -3.323 -2.947 6.549 1.00 88.88 80 VAL A CA 1
ATOM 603 C C . VAL A 1 80 ? -4.762 -2.432 6.565 1.00 88.88 80 VAL A C 1
ATOM 605 O O . VAL A 1 80 ? -5.210 -1.886 7.574 1.00 88.88 80 VAL A O 1
ATOM 608 N N . ASN A 1 81 ? -5.508 -2.623 5.474 1.00 89.12 81 ASN A N 1
ATOM 609 C CA . ASN A 1 81 ? -6.901 -2.194 5.407 1.00 89.12 81 ASN A CA 1
ATOM 610 C C . ASN A 1 81 ? -7.787 -2.949 6.412 1.00 89.12 81 ASN A C 1
ATOM 612 O O . ASN A 1 81 ? -8.569 -2.317 7.116 1.00 89.12 81 ASN A O 1
ATOM 616 N N . ALA A 1 82 ? -7.615 -4.268 6.536 1.00 90.06 82 ALA A N 1
ATOM 617 C CA . ALA A 1 82 ? -8.337 -5.075 7.521 1.00 90.06 82 ALA A CA 1
ATOM 618 C C . ALA A 1 82 ? -8.072 -4.598 8.962 1.00 90.06 82 ALA A C 1
ATOM 620 O O . ALA A 1 82 ? -9.005 -4.453 9.750 1.00 90.06 82 ALA A O 1
ATOM 621 N N . CYS A 1 83 ? -6.820 -4.261 9.287 1.00 91.44 83 CYS A N 1
ATOM 622 C CA . CYS A 1 83 ? -6.458 -3.697 10.589 1.00 91.44 83 CYS A CA 1
ATOM 623 C C . CYS A 1 83 ? -7.172 -2.358 10.860 1.00 91.44 83 CYS A C 1
ATOM 625 O O . CYS A 1 83 ? -7.709 -2.135 11.946 1.00 91.44 83 CYS A O 1
ATOM 627 N N . HIS A 1 84 ? -7.237 -1.462 9.869 1.00 88.75 84 HIS A N 1
ATOM 628 C CA . HIS A 1 84 ? -7.966 -0.199 10.015 1.00 88.75 84 HIS A CA 1
ATOM 629 C C . HIS A 1 84 ? -9.471 -0.402 10.225 1.00 88.75 84 HIS A C 1
ATOM 631 O O . HIS A 1 84 ? -10.075 0.308 11.034 1.00 88.75 84 HIS A O 1
ATOM 637 N N . GLU A 1 85 ? -10.073 -1.359 9.520 1.00 91.75 85 GLU A N 1
ATOM 638 C CA . GLU A 1 85 ? -11.486 -1.709 9.675 1.00 91.75 85 GLU A CA 1
ATOM 639 C C . GLU A 1 85 ? -11.779 -2.256 11.077 1.00 91.75 85 GLU A C 1
ATOM 641 O O . GLU A 1 85 ? -12.740 -1.818 11.715 1.00 91.75 85 GLU A O 1
ATOM 646 N N . GLU A 1 86 ? -10.917 -3.130 11.597 1.00 92.2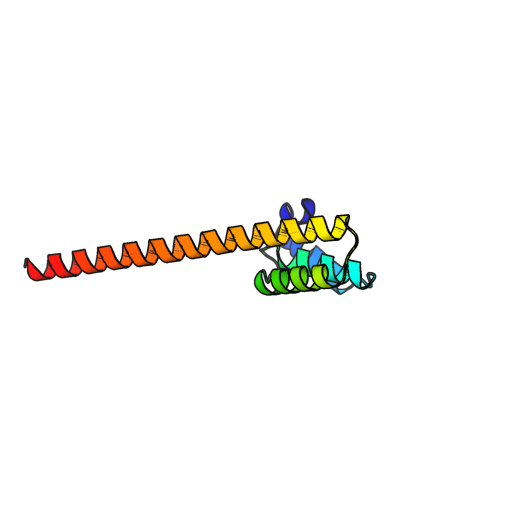5 86 GLU A N 1
ATOM 647 C CA . GLU A 1 86 ? -11.033 -3.676 12.950 1.00 92.25 86 GLU A CA 1
ATOM 648 C C . GLU A 1 86 ? -10.910 -2.583 14.022 1.00 92.25 86 GLU A C 1
ATOM 650 O O . GLU A 1 86 ? -11.740 -2.490 14.928 1.00 92.25 86 GLU A O 1
ATOM 655 N N . VAL A 1 87 ? -9.930 -1.683 13.896 1.00 93.50 87 VAL A N 1
ATOM 656 C CA . VAL A 1 87 ? -9.773 -0.547 14.819 1.00 93.50 87 VAL A CA 1
ATOM 657 C C . VAL A 1 87 ? -10.990 0.379 14.775 1.00 93.50 87 VAL A C 1
ATOM 659 O O . VAL A 1 87 ? -11.439 0.861 15.820 1.00 93.50 87 VAL A O 1
ATOM 662 N N . ALA A 1 88 ? -11.538 0.646 13.588 1.00 91.50 88 ALA A N 1
ATOM 663 C CA . ALA A 1 88 ? -12.745 1.453 13.446 1.00 91.50 88 ALA A CA 1
ATOM 664 C C . ALA A 1 88 ? -13.952 0.781 14.117 1.00 91.50 88 ALA A C 1
ATOM 666 O O . ALA A 1 88 ? -14.740 1.461 14.779 1.00 91.50 88 ALA A O 1
ATOM 667 N N . ASP A 1 89 ? -14.076 -0.540 13.997 1.00 94.31 89 ASP A N 1
ATOM 668 C CA . ASP A 1 89 ? -15.132 -1.302 14.654 1.00 94.31 89 ASP A CA 1
ATOM 669 C C . ASP A 1 89 ? -15.019 -1.276 16.181 1.00 94.31 89 ASP A C 1
ATOM 671 O O . ASP A 1 89 ? -15.975 -0.921 16.876 1.00 94.31 89 ASP A O 1
ATOM 675 N N . LEU A 1 90 ? -13.822 -1.540 16.709 1.00 94.00 90 LEU A N 1
ATOM 676 C CA . LEU A 1 90 ? -13.544 -1.463 18.142 1.00 94.00 90 LEU A CA 1
ATOM 677 C C . LEU A 1 90 ? -13.865 -0.075 18.705 1.00 94.00 90 LEU A C 1
ATOM 679 O O . LEU A 1 90 ? -14.502 0.033 19.754 1.00 94.00 90 LEU A O 1
ATOM 683 N N . ARG A 1 91 ? -13.496 0.998 17.993 1.00 93.75 91 ARG A N 1
ATOM 684 C CA . ARG A 1 91 ? -13.828 2.375 18.393 1.00 93.75 91 ARG A CA 1
ATOM 685 C C . ARG A 1 91 ? -15.335 2.602 18.470 1.00 93.75 91 ARG A C 1
ATOM 687 O O . ARG A 1 91 ? -15.795 3.150 19.468 1.00 93.75 91 ARG A O 1
ATOM 694 N N . ARG A 1 92 ? -16.106 2.146 17.475 1.00 94.62 92 ARG A N 1
ATOM 695 C CA . ARG A 1 92 ? -17.578 2.250 17.503 1.00 94.62 92 ARG A CA 1
ATOM 696 C C . ARG A 1 92 ? -18.170 1.534 18.714 1.00 94.62 92 ARG A C 1
ATOM 698 O O . ARG A 1 92 ? -19.017 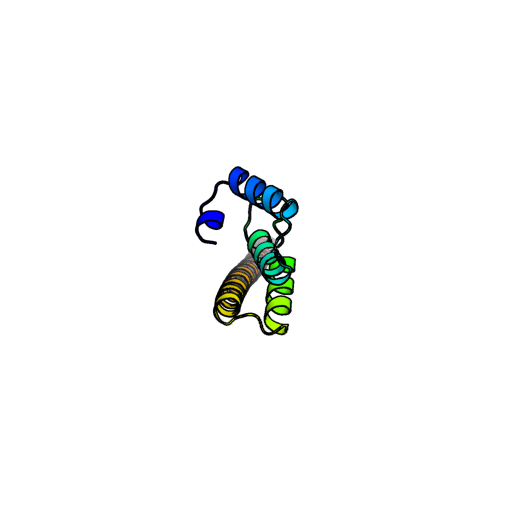2.101 19.400 1.00 94.62 92 ARG A O 1
ATOM 705 N N . ARG A 1 93 ? -17.690 0.324 19.012 1.00 94.38 93 ARG A N 1
ATOM 706 C CA . ARG A 1 93 ? -18.147 -0.465 20.167 1.00 94.38 93 ARG A CA 1
ATOM 707 C C . ARG A 1 93 ? -17.849 0.236 21.492 1.00 94.38 93 ARG A C 1
ATOM 709 O O . ARG A 1 93 ? -18.718 0.295 22.355 1.00 94.38 93 ARG A O 1
ATOM 716 N N . VAL A 1 94 ? -16.657 0.814 21.644 1.00 94.44 94 VAL A N 1
ATOM 717 C CA . VAL A 1 94 ? -16.300 1.592 22.844 1.00 94.44 94 VAL A CA 1
ATOM 718 C C . VAL A 1 94 ? -17.183 2.832 22.982 1.00 94.44 94 VAL A C 1
ATOM 720 O O . VAL A 1 94 ? -17.700 3.083 24.068 1.00 94.44 94 VAL A O 1
ATOM 723 N N . THR A 1 95 ? -17.412 3.582 21.899 1.00 94.88 95 THR A N 1
ATOM 724 C CA . THR A 1 95 ? -18.325 4.738 21.914 1.00 94.88 95 THR A CA 1
ATOM 725 C C . THR A 1 95 ? -19.728 4.334 22.362 1.00 94.88 95 THR A C 1
ATOM 727 O O . THR A 1 95 ? -20.300 4.998 23.223 1.00 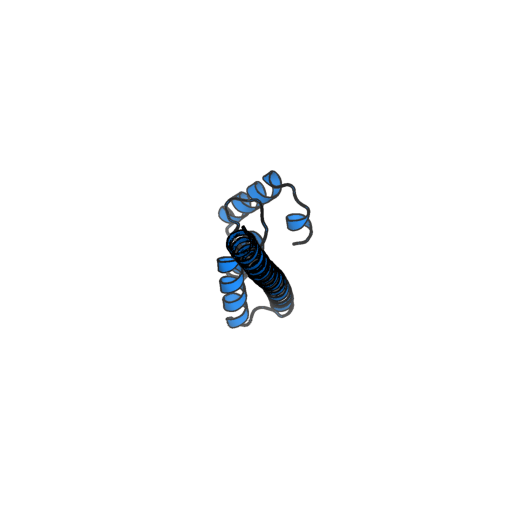94.88 95 THR A O 1
ATOM 730 N N . GLN A 1 96 ? -20.245 3.211 21.863 1.00 92.94 96 GLN A N 1
ATOM 731 C CA . GLN A 1 96 ? -21.555 2.695 22.256 1.00 92.94 96 GLN A CA 1
ATOM 732 C C . GLN A 1 96 ? -21.625 2.349 23.752 1.00 92.94 96 GLN A C 1
ATOM 734 O O . GLN A 1 96 ? -22.603 2.690 24.414 1.00 92.94 96 GLN A O 1
ATOM 739 N N . VAL A 1 97 ? -20.588 1.716 24.312 1.00 93.75 97 VAL A N 1
ATOM 740 C CA . VAL A 1 97 ? -20.525 1.424 25.756 1.00 93.75 97 VAL A CA 1
ATOM 741 C C . VAL A 1 97 ? -20.520 2.716 26.576 1.00 93.75 97 VAL A C 1
ATOM 743 O O . VAL A 1 97 ? -21.282 2.839 27.531 1.00 93.75 97 VAL A O 1
ATOM 746 N N . VAL A 1 98 ? -19.725 3.712 26.174 1.00 94.69 98 VAL A N 1
ATOM 747 C CA . VAL A 1 98 ? -19.678 5.019 26.851 1.00 94.69 98 VAL A CA 1
ATOM 748 C C . VAL A 1 98 ? -21.037 5.725 26.820 1.00 94.69 98 VAL A C 1
ATOM 750 O O . VAL A 1 98 ? -21.427 6.353 27.804 1.00 94.69 98 VAL A O 1
ATOM 753 N N . GLU A 1 99 ? -21.779 5.633 25.716 1.00 93.56 99 GLU A N 1
ATOM 754 C CA . GLU A 1 99 ? -23.129 6.198 25.617 1.00 93.56 99 GLU A CA 1
ATOM 755 C C . GLU A 1 99 ? -24.131 5.505 26.548 1.00 93.56 99 GLU A C 1
ATOM 757 O O . GLU A 1 99 ? -24.952 6.184 27.169 1.00 93.56 99 GLU A O 1
ATOM 762 N N . ILE A 1 100 ? -24.046 4.178 26.683 1.00 90.62 100 ILE A N 1
ATOM 763 C CA . ILE A 1 100 ? -24.875 3.409 27.620 1.00 90.62 100 ILE A CA 1
ATOM 764 C C . ILE A 1 100 ? -24.588 3.842 29.062 1.00 90.62 100 ILE A C 1
ATOM 766 O O . ILE A 1 100 ? -25.523 4.176 29.789 1.00 90.62 100 ILE A O 1
ATOM 770 N N . GLU A 1 101 ? -23.314 3.911 29.455 1.00 87.94 101 GLU A N 1
ATOM 771 C CA . GLU A 1 101 ? -22.904 4.345 30.800 1.00 87.94 101 GLU A CA 1
ATOM 772 C C . GLU A 1 101 ? -23.374 5.771 31.110 1.00 87.94 101 GLU A C 1
ATOM 774 O O . GLU A 1 101 ? -23.896 6.049 32.190 1.00 87.94 101 GLU A O 1
ATOM 779 N N . ARG A 1 102 ? -23.265 6.690 30.140 1.00 87.50 102 ARG A N 1
ATOM 780 C CA . ARG A 1 102 ? -23.776 8.060 30.297 1.00 87.50 102 ARG A CA 1
ATOM 781 C C . ARG A 1 102 ? -25.282 8.090 30.526 1.00 87.50 102 ARG A C 1
ATOM 783 O O . ARG A 1 102 ? -25.734 8.837 31.390 1.00 87.50 102 ARG A O 1
ATOM 790 N N . ARG A 1 103 ? -26.045 7.287 29.781 1.00 86.19 103 ARG A N 1
ATOM 791 C CA . ARG A 1 103 ? -27.504 7.211 29.923 1.00 86.19 103 ARG A CA 1
ATOM 792 C C . ARG A 1 103 ? -27.899 6.660 31.294 1.00 86.19 103 ARG A C 1
ATOM 794 O O . ARG A 1 103 ? -28.681 7.286 32.000 1.00 86.19 103 ARG A O 1
ATOM 801 N N . GLN A 1 104 ? -27.284 5.558 31.716 1.00 84.31 104 GLN A N 1
ATOM 802 C CA . GLN A 1 104 ? -27.561 4.945 33.020 1.00 84.31 104 GLN A CA 1
ATOM 803 C C . GLN A 1 104 ? -27.136 5.835 34.198 1.00 84.31 104 GLN A C 1
ATOM 805 O O . GLN A 1 104 ? -27.800 5.858 35.234 1.00 84.31 104 GLN A O 1
ATOM 810 N N . GLY A 1 105 ? -26.048 6.597 34.052 1.00 79.81 105 GLY A N 1
ATOM 811 C CA . GLY A 1 105 ? -25.610 7.569 35.055 1.00 79.81 105 GLY A CA 1
ATOM 812 C C . GLY A 1 105 ? -26.537 8.783 35.196 1.00 79.81 105 GLY A C 1
ATOM 813 O O . GLY A 1 105 ? -26.581 9.385 36.268 1.00 79.81 105 GLY A O 1
ATOM 814 N N . GLN A 1 106 ? -27.278 9.139 34.142 1.00 71.75 106 GLN A N 1
ATOM 815 C CA . GLN A 1 106 ? -28.280 10.211 34.159 1.00 71.75 106 GLN A CA 1
ATOM 816 C C . GLN A 1 106 ? -29.620 9.753 34.743 1.00 71.75 106 GLN A C 1
ATOM 818 O O . GLN A 1 106 ? -30.248 10.523 35.453 1.00 71.75 106 GLN A O 1
ATOM 823 N N . GLU A 1 107 ? -30.032 8.506 34.505 1.00 65.19 107 GLU A N 1
ATOM 824 C CA . GLU A 1 107 ? -31.284 7.936 35.041 1.00 65.19 107 GLU A CA 1
ATOM 825 C C . GLU A 1 107 ? -31.227 7.629 36.551 1.00 65.19 107 GLU A C 1
ATOM 827 O O . GLU A 1 107 ? -32.258 7.415 37.185 1.00 65.19 107 GLU A O 1
ATOM 832 N N . ARG A 1 108 ? -30.025 7.589 37.141 1.00 62.38 108 ARG A N 1
ATOM 833 C CA . ARG A 1 108 ? -29.792 7.306 38.570 1.00 62.38 108 ARG A CA 1
ATOM 834 C C . ARG A 1 108 ? -29.638 8.552 39.455 1.00 62.38 108 ARG A C 1
ATOM 836 O O . ARG A 1 108 ? -29.345 8.398 40.640 1.00 62.38 108 ARG A O 1
ATOM 843 N N . ARG A 1 109 ? -29.775 9.758 38.900 1.00 53.50 109 ARG A N 1
ATOM 844 C CA . ARG A 1 109 ? -29.736 11.037 39.628 1.00 53.50 109 ARG A CA 1
ATOM 845 C C . ARG A 1 109 ? -31.105 11.692 39.617 1.00 53.50 109 ARG A C 1
ATOM 847 O O . ARG A 1 109 ? -31.415 12.342 40.636 1.00 53.50 109 ARG A O 1
#

Secondary structure (DSSP, 8-state):
-HHHHSS-HHHHHHHHHHHHT----HHHHHHHHHHHHTSSSSTT--HHHHHHHHHHHHHT---HHHHHHHHHHHHHHHHHHHHHHHHHHHHHHHHHHHHHHHHHHHHT-

Radius of gyration: 20.55 Å; chains: 1; bounding box: 46×28×60 Å